Protein AF-L0EGL4-F1 (afdb_monomer)

Nearest PDB structures (foldseek):
  1ub4-assembly1_C-2  TM=2.952E-01  e=6.999E-01  Escherichia coli
  5xam-assembly2_B  TM=3.219E-01  e=3.549E+00  Deinococcus radiodurans R1 = ATCC 13939 = DSM 20539

Radius of gyration: 30.18 Å; Cα contacts (8 Å, |Δi|>4): 49; chains: 1; bounding box: 64×23×92 Å

pLDDT: mean 79.67, std 15.03, range [49.75, 96.44]

Secondary structure (DSSP, 8-state):
-PPPP---HHHHHHHHHHHTT-SSEEEEEEEETTEEEEEEEEE-----HHHHHHTT------PPP-------

Structure (mmCIF, N/CA/C/O backbone):
data_AF-L0EGL4-F1
#
_entry.id   AF-L0EGL4-F1
#
loop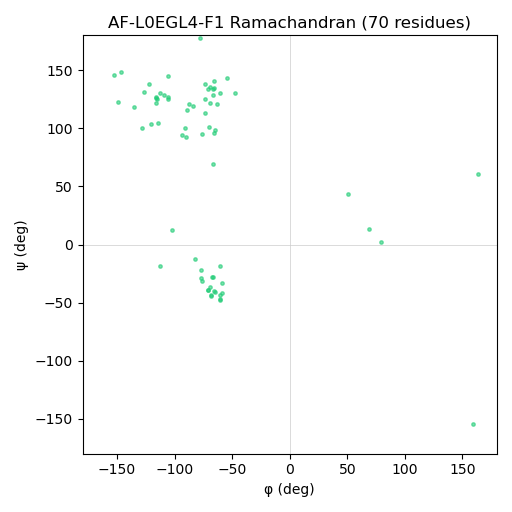_
_atom_site.group_PDB
_atom_site.id
_atom_site.type_symbol
_atom_site.label_atom_id
_atom_site.label_alt_id
_atom_site.label_comp_id
_atom_site.label_asym_id
_atom_site.label_entity_id
_atom_site.label_seq_id
_atom_site.pdbx_PDB_ins_code
_atom_site.Cartn_x
_atom_site.Cartn_y
_atom_site.Cartn_z
_atom_site.occupancy
_atom_site.B_iso_or_equiv
_atom_site.auth_seq_id
_atom_site.auth_comp_id
_atom_site.auth_asym_id
_atom_site.auth_atom_id
_atom_site.pdbx_PDB_model_num
ATOM 1 N N . MET A 1 1 ? 3.684 -1.556 -27.510 1.00 67.25 1 MET A N 1
ATOM 2 C CA . MET A 1 1 ? 3.259 -2.618 -26.573 1.00 67.25 1 MET A CA 1
ATOM 3 C C . MET A 1 1 ? 3.960 -2.355 -25.250 1.00 67.25 1 MET A C 1
ATOM 5 O O . MET A 1 1 ? 5.182 -2.276 -25.270 1.00 67.25 1 MET A O 1
ATOM 9 N N . ALA A 1 2 ? 3.240 -2.128 -24.149 1.00 64.12 2 ALA A N 1
ATOM 10 C CA . ALA A 1 2 ? 3.875 -1.977 -22.835 1.00 64.12 2 ALA A CA 1
ATOM 11 C C . ALA A 1 2 ? 4.356 -3.350 -22.343 1.00 64.12 2 ALA A C 1
ATOM 13 O O . ALA A 1 2 ? 3.653 -4.344 -22.536 1.00 64.12 2 ALA A O 1
ATOM 14 N N . LYS A 1 3 ? 5.553 -3.421 -21.751 1.00 75.81 3 LYS A N 1
ATOM 15 C CA . LYS A 1 3 ? 6.033 -4.660 -21.129 1.00 75.81 3 LYS A CA 1
ATOM 16 C C . LYS A 1 3 ? 5.159 -5.007 -19.914 1.00 75.81 3 LYS A C 1
ATOM 18 O O . LYS A 1 3 ? 4.802 -4.090 -19.169 1.00 75.81 3 LYS A O 1
ATOM 23 N N . PRO A 1 4 ? 4.836 -6.294 -19.694 1.00 79.88 4 PRO A N 1
ATOM 24 C CA . PRO A 1 4 ? 4.277 -6.744 -18.426 1.00 79.88 4 PRO A CA 1
ATOM 25 C C . PRO A 1 4 ? 5.197 -6.330 -17.278 1.00 79.88 4 PRO A C 1
ATOM 27 O O . PRO A 1 4 ? 6.419 -6.318 -17.434 1.00 79.88 4 PRO A O 1
ATOM 30 N N . VAL A 1 5 ? 4.607 -5.966 -16.143 1.00 82.50 5 VAL A N 1
ATOM 31 C CA . VAL A 1 5 ? 5.384 -5.790 -14.918 1.00 82.50 5 VAL A CA 1
ATOM 32 C C . VAL A 1 5 ? 5.776 -7.162 -14.397 1.00 82.50 5 VAL A C 1
ATOM 34 O O . VAL A 1 5 ? 4.921 -8.021 -14.193 1.00 82.50 5 VAL A O 1
ATOM 37 N N . GLU A 1 6 ? 7.070 -7.358 -14.197 1.00 83.81 6 GLU A N 1
ATOM 38 C CA . GLU A 1 6 ? 7.597 -8.534 -13.518 1.00 83.81 6 GLU A CA 1
ATOM 39 C C . GLU A 1 6 ? 7.658 -8.209 -12.026 1.00 83.81 6 GLU A C 1
ATOM 41 O O . GLU A 1 6 ? 8.365 -7.288 -11.608 1.00 83.81 6 GLU A O 1
ATOM 46 N N . VAL A 1 7 ? 6.874 -8.931 -11.227 1.00 84.69 7 VAL A N 1
ATOM 47 C CA . VAL A 1 7 ? 6.910 -8.812 -9.767 1.00 84.69 7 VAL A CA 1
ATOM 48 C C . VAL A 1 7 ? 7.876 -9.871 -9.252 1.00 84.69 7 VAL A C 1
ATOM 50 O O . VAL A 1 7 ? 7.515 -11.036 -9.094 1.00 84.69 7 VAL A O 1
ATOM 53 N N . ASP A 1 8 ? 9.128 -9.469 -9.055 1.00 88.88 8 ASP A N 1
ATOM 54 C CA . ASP A 1 8 ? 10.173 -10.336 -8.519 1.00 88.88 8 ASP A CA 1
ATOM 55 C C . ASP A 1 8 ? 10.063 -10.510 -6.992 1.00 88.88 8 ASP A C 1
ATOM 57 O O . ASP A 1 8 ? 9.194 -9.944 -6.322 1.00 88.88 8 ASP A O 1
ATOM 61 N N . ALA A 1 9 ? 10.961 -11.322 -6.427 1.00 90.00 9 ALA A N 1
ATOM 62 C CA . ALA A 1 9 ? 10.992 -11.595 -4.992 1.00 90.00 9 ALA A CA 1
ATOM 63 C C . ALA A 1 9 ? 11.173 -10.323 -4.143 1.00 90.00 9 ALA A C 1
ATOM 65 O O . ALA A 1 9 ? 10.595 -10.229 -3.063 1.00 90.00 9 ALA A O 1
ATOM 66 N N . VAL A 1 10 ? 11.916 -9.333 -4.650 1.00 90.75 10 VAL A N 1
ATOM 67 C CA . VAL A 1 10 ? 12.163 -8.066 -3.947 1.00 90.75 10 VAL A CA 1
ATOM 68 C C . VAL A 1 10 ? 10.870 -7.260 -3.854 1.00 90.75 10 VAL A C 1
ATOM 70 O O . VAL A 1 10 ? 10.534 -6.733 -2.793 1.00 90.75 10 VAL A O 1
ATOM 73 N N . TRP A 1 11 ? 10.105 -7.185 -4.945 1.00 91.44 11 TRP A N 1
ATOM 74 C CA . TRP A 1 11 ? 8.811 -6.507 -4.929 1.00 91.44 11 TRP A CA 1
ATOM 75 C C . TRP A 1 11 ? 7.766 -7.243 -4.103 1.00 91.44 11 TRP A C 1
ATOM 77 O O . TRP A 1 11 ? 6.983 -6.586 -3.422 1.00 91.44 11 TRP A O 1
ATOM 87 N N . LEU A 1 12 ? 7.7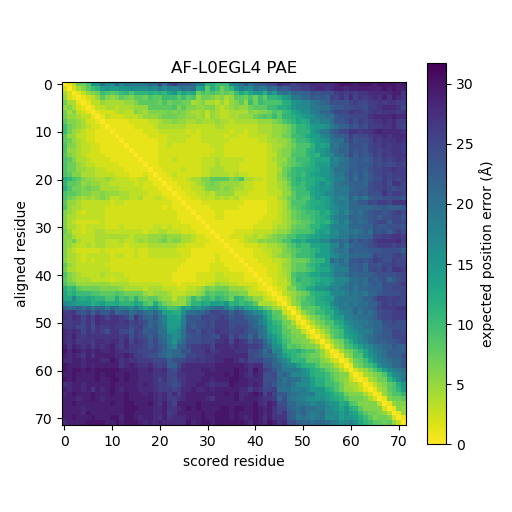62 -8.577 -4.114 1.00 91.62 12 LEU A N 1
ATOM 88 C CA . LEU A 1 12 ? 6.875 -9.362 -3.253 1.00 91.62 12 LEU A CA 1
ATOM 89 C C . LEU A 1 12 ? 7.129 -9.079 -1.772 1.00 91.62 12 LEU A C 1
ATOM 91 O O . LEU A 1 12 ? 6.179 -8.809 -1.038 1.00 91.62 12 LEU A O 1
ATOM 95 N N . GLU A 1 13 ? 8.392 -9.087 -1.347 1.00 94.62 13 GLU A N 1
ATOM 96 C CA . GLU A 1 13 ? 8.775 -8.761 0.028 1.00 94.62 13 GLU A CA 1
ATOM 97 C C . GLU A 1 13 ? 8.355 -7.332 0.384 1.00 94.62 13 GLU A C 1
ATOM 99 O O . GLU A 1 13 ? 7.682 -7.106 1.389 1.00 94.62 13 GLU A O 1
ATOM 104 N N . ARG A 1 14 ? 8.631 -6.370 -0.500 1.00 92.19 14 ARG A N 1
ATOM 105 C CA . ARG A 1 14 ? 8.296 -4.969 -0.248 1.00 92.19 14 ARG A CA 1
ATOM 106 C C . ARG A 1 14 ? 6.794 -4.702 -0.188 1.00 92.19 14 ARG A C 1
ATOM 108 O O . ARG A 1 14 ? 6.335 -3.928 0.648 1.00 92.19 14 ARG A O 1
ATOM 115 N N . ILE A 1 15 ? 6.007 -5.331 -1.059 1.00 93.12 15 ILE A N 1
ATOM 116 C CA . ILE A 1 15 ? 4.543 -5.233 -1.012 1.00 93.12 15 ILE A CA 1
ATOM 117 C C . ILE A 1 15 ? 4.027 -5.874 0.280 1.00 93.12 15 ILE A C 1
ATOM 119 O O . ILE A 1 15 ? 3.154 -5.298 0.930 1.00 93.12 15 ILE A O 1
ATOM 123 N N . ALA A 1 16 ? 4.590 -7.015 0.690 1.00 94.06 16 ALA A N 1
ATOM 124 C CA . ALA A 1 16 ? 4.230 -7.662 1.946 1.00 94.06 16 ALA A CA 1
ATOM 125 C C . ALA A 1 16 ? 4.518 -6.759 3.155 1.00 94.06 16 ALA A C 1
ATOM 127 O O . ALA A 1 16 ? 3.653 -6.617 4.013 1.00 94.06 16 ALA A O 1
ATOM 128 N N . GLU A 1 17 ? 5.666 -6.081 3.203 1.00 93.44 17 GLU A N 1
ATOM 129 C CA . GLU A 1 17 ? 5.985 -5.098 4.249 1.00 93.44 17 GLU A CA 1
ATOM 130 C C . GLU A 1 17 ? 4.975 -3.944 4.307 1.00 93.44 17 GLU A C 1
ATOM 132 O O . GLU A 1 17 ? 4.569 -3.524 5.391 1.00 93.44 17 GLU A O 1
ATOM 137 N N . VAL A 1 18 ? 4.543 -3.435 3.149 1.00 92.00 18 VAL A N 1
ATOM 138 C CA . VAL A 1 18 ? 3.598 -2.309 3.076 1.00 92.00 18 VAL A CA 1
ATOM 139 C C . VAL A 1 18 ? 2.195 -2.718 3.522 1.00 92.00 18 VAL A C 1
ATOM 141 O O . VAL A 1 18 ? 1.516 -1.935 4.188 1.00 92.00 18 VAL A O 1
ATOM 144 N N . VAL A 1 19 ? 1.755 -3.923 3.156 1.00 93.44 19 VAL A N 1
ATOM 145 C CA . VAL A 1 19 ? 0.442 -4.464 3.539 1.00 93.44 19 VAL A CA 1
ATOM 146 C C . VAL A 1 19 ? 0.446 -4.954 4.990 1.00 93.44 19 VAL A C 1
ATOM 148 O O . VAL A 1 19 ? -0.582 -4.896 5.666 1.00 93.44 19 VAL A O 1
ATOM 151 N N . ASN A 1 20 ? 1.592 -5.399 5.506 1.00 94.19 20 ASN A N 1
ATOM 152 C CA . ASN A 1 20 ? 1.704 -5.865 6.880 1.00 94.19 20 ASN A CA 1
ATOM 153 C C . ASN A 1 20 ? 1.351 -4.753 7.881 1.00 94.19 20 ASN A C 1
ATOM 155 O O . ASN A 1 20 ? 1.829 -3.615 7.826 1.00 94.19 20 ASN A O 1
ATOM 159 N N . GLY A 1 21 ? 0.471 -5.103 8.819 1.00 87.00 21 GLY A N 1
ATOM 160 C CA . GLY A 1 21 ? -0.055 -4.182 9.826 1.00 87.00 21 GLY A CA 1
ATOM 161 C C . GLY A 1 21 ? -1.165 -3.251 9.332 1.00 87.00 21 GLY A C 1
ATOM 162 O O . GLY A 1 21 ? -1.643 -2.437 10.116 1.00 87.00 21 GLY A O 1
ATOM 163 N N . LEU A 1 22 ? -1.604 -3.356 8.073 1.00 91.06 22 LEU A N 1
ATOM 164 C CA . LEU A 1 22 ? -2.770 -2.621 7.591 1.00 91.06 22 LEU A CA 1
ATOM 165 C C . LEU A 1 22 ? -4.053 -3.291 8.105 1.00 91.06 22 LEU A C 1
ATOM 167 O O . LEU A 1 22 ? -4.564 -4.228 7.499 1.00 91.06 22 LEU A O 1
ATOM 171 N 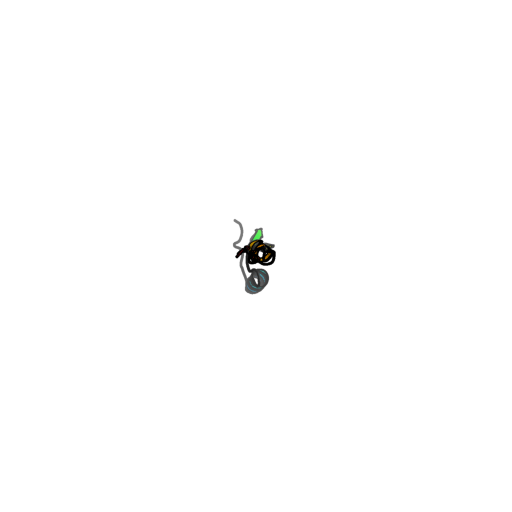N . GLU A 1 23 ? -4.585 -2.808 9.228 1.00 89.06 23 GLU A N 1
ATOM 172 C CA . GLU A 1 23 ? -5.818 -3.363 9.811 1.00 89.06 23 GLU A CA 1
ATOM 173 C C . GLU A 1 23 ? -7.050 -3.071 8.941 1.00 89.06 23 GLU A C 1
ATOM 175 O O . GLU A 1 23 ? -7.892 -3.937 8.716 1.00 89.06 23 GLU A O 1
ATOM 180 N N . TYR A 1 24 ? -7.151 -1.838 8.436 1.00 89.81 24 TYR A N 1
ATOM 181 C CA . TYR A 1 24 ? -8.243 -1.385 7.578 1.00 89.81 24 TYR A CA 1
ATOM 182 C C . TYR A 1 24 ? -7.726 -0.318 6.619 1.00 89.81 24 TYR A C 1
ATOM 184 O O . TYR A 1 24 ? -7.244 0.730 7.053 1.00 89.81 24 TYR A O 1
ATOM 192 N N . GLY A 1 25 ? -7.863 -0.538 5.314 1.00 92.56 25 GLY A N 1
ATOM 193 C CA . GLY A 1 25 ? -7.388 0.424 4.327 1.00 92.56 25 GLY A CA 1
ATOM 194 C C . GLY A 1 25 ? -7.172 -0.170 2.944 1.00 92.56 25 GLY A C 1
ATOM 195 O O . GLY A 1 25 ? -7.806 -1.159 2.583 1.00 92.56 25 GLY A O 1
ATOM 196 N N . SER A 1 26 ? -6.288 0.459 2.173 1.00 95.19 26 SER A N 1
ATOM 197 C CA . SER A 1 26 ? -5.923 0.033 0.821 1.00 95.19 26 SER A CA 1
ATOM 198 C C . SER A 1 26 ? -4.462 0.335 0.511 1.00 95.19 26 SER A C 1
ATOM 200 O O . SER A 1 26 ? -3.928 1.353 0.953 1.00 95.19 26 SER A O 1
ATOM 202 N N . VAL A 1 27 ? -3.851 -0.511 -0.317 1.00 96.00 27 VAL A N 1
ATOM 203 C CA . VAL A 1 27 ? -2.563 -0.244 -0.965 1.00 96.00 27 VAL A CA 1
ATOM 204 C C . VAL A 1 27 ? -2.803 -0.092 -2.463 1.00 96.00 27 VAL A C 1
ATOM 206 O O . VAL A 1 27 ? -3.481 -0.924 -3.064 1.00 96.00 27 VAL A O 1
ATOM 209 N N . VAL A 1 28 ? -2.272 0.974 -3.057 1.00 96.44 28 VAL A N 1
ATOM 210 C CA . VAL A 1 28 ? -2.354 1.257 -4.494 1.00 96.44 28 VAL A CA 1
ATOM 211 C C . VAL A 1 28 ? -0.943 1.233 -5.063 1.00 96.44 28 VAL A C 1
ATOM 213 O O . VAL A 1 28 ? -0.054 1.904 -4.548 1.00 96.44 28 VAL A O 1
ATOM 216 N N . ILE A 1 29 ? -0.733 0.440 -6.112 1.00 95.25 29 ILE A N 1
ATOM 217 C CA . ILE A 1 29 ? 0.564 0.293 -6.777 1.00 95.25 29 ILE A CA 1
ATOM 218 C C . ILE A 1 29 ? 0.429 0.837 -8.193 1.00 95.25 29 ILE A C 1
ATOM 220 O O . ILE A 1 29 ? -0.429 0.384 -8.953 1.00 95.25 29 ILE A O 1
ATOM 224 N N . THR A 1 30 ? 1.297 1.774 -8.559 1.00 95.12 30 THR A N 1
ATOM 225 C CA . THR A 1 30 ? 1.293 2.388 -9.888 1.00 95.12 30 THR A CA 1
ATOM 226 C C . THR A 1 30 ? 2.454 1.848 -10.710 1.00 95.12 30 THR A C 1
ATOM 228 O O . THR A 1 30 ? 3.615 1.893 -10.289 1.00 95.12 30 THR A O 1
ATOM 231 N N . VAL A 1 31 ? 2.137 1.351 -11.906 1.00 94.50 31 VAL A N 1
ATOM 232 C CA . VAL A 1 31 ? 3.094 0.749 -12.837 1.00 94.50 31 VAL A CA 1
ATOM 233 C C . VAL A 1 31 ? 3.167 1.582 -14.110 1.00 94.50 31 VAL A C 1
ATOM 235 O O . VAL A 1 31 ? 2.152 1.818 -14.760 1.00 94.50 31 VAL A O 1
ATOM 238 N N . HIS A 1 32 ? 4.374 1.994 -14.487 1.00 92.88 32 HIS A N 1
ATOM 239 C CA . HIS A 1 32 ? 4.656 2.696 -15.737 1.00 92.88 32 HIS A CA 1
ATOM 240 C C . HIS A 1 32 ? 5.770 1.958 -16.478 1.00 92.88 32 HIS A C 1
ATOM 242 O O . HIS A 1 32 ? 6.792 1.621 -15.885 1.00 92.88 32 HIS A O 1
ATOM 248 N N . ASP A 1 33 ? 5.570 1.695 -17.772 1.00 89.69 33 ASP A N 1
ATOM 249 C CA . ASP A 1 33 ? 6.556 1.008 -18.626 1.00 89.69 33 ASP A CA 1
ATOM 250 C C . ASP A 1 33 ? 7.082 -0.316 -18.021 1.00 89.69 33 ASP A C 1
ATOM 252 O O . ASP A 1 33 ? 8.281 -0.591 -17.991 1.00 89.69 33 ASP A O 1
ATOM 256 N N . GLY A 1 34 ? 6.174 -1.124 -17.458 1.00 88.94 34 GLY A N 1
ATOM 257 C CA . GLY A 1 34 ? 6.510 -2.413 -16.841 1.00 88.94 34 GLY A CA 1
ATOM 258 C C . GLY A 1 34 ? 7.315 -2.311 -15.540 1.00 88.94 34 GLY A C 1
ATOM 259 O O . GLY A 1 34 ? 7.862 -3.312 -15.087 1.00 88.94 34 GLY A O 1
ATOM 260 N N . ARG A 1 35 ? 7.407 -1.122 -14.930 1.00 88.81 35 ARG A N 1
ATOM 261 C CA . ARG A 1 35 ? 8.090 -0.900 -13.651 1.00 88.81 35 ARG A CA 1
ATOM 262 C C . ARG A 1 35 ? 7.136 -0.305 -12.631 1.00 88.81 35 ARG A C 1
ATOM 264 O O . ARG A 1 35 ? 6.370 0.604 -12.946 1.00 88.81 35 ARG A O 1
ATOM 271 N N . ILE A 1 36 ? 7.210 -0.795 -11.399 1.00 92.38 36 ILE A N 1
ATOM 272 C CA . ILE A 1 36 ? 6.543 -0.153 -10.269 1.00 92.38 36 ILE A CA 1
ATOM 273 C C . ILE A 1 36 ? 7.265 1.168 -10.003 1.00 92.38 36 ILE A C 1
ATOM 275 O O . ILE A 1 36 ? 8.475 1.188 -9.782 1.00 92.38 36 ILE A O 1
ATOM 279 N N . VAL A 1 37 ? 6.522 2.268 -10.059 1.00 94.00 37 VAL A N 1
ATOM 280 C CA . VAL A 1 37 ? 7.056 3.621 -9.844 1.00 94.00 37 VAL A CA 1
ATOM 281 C C . VAL A 1 37 ? 6.529 4.258 -8.563 1.00 94.00 37 VAL A C 1
ATOM 283 O O . VAL A 1 37 ? 7.137 5.198 -8.063 1.00 94.00 37 VAL A O 1
ATOM 286 N N . GLN A 1 38 ? 5.423 3.746 -8.015 1.00 94.38 38 GLN A N 1
ATOM 287 C CA . GLN A 1 38 ? 4.794 4.291 -6.815 1.00 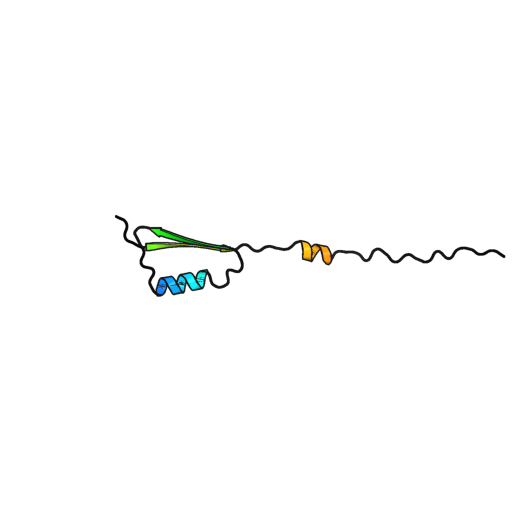94.38 38 GLN A CA 1
ATOM 288 C C . GLN A 1 38 ? 4.029 3.212 -6.048 1.00 94.38 38 GLN A C 1
ATOM 290 O O . GLN A 1 38 ? 3.441 2.310 -6.650 1.00 94.38 38 GLN A O 1
ATOM 295 N N . ILE A 1 39 ? 4.036 3.336 -4.720 1.00 94.69 39 ILE A N 1
ATOM 296 C CA . ILE A 1 39 ? 3.214 2.555 -3.797 1.00 94.69 39 ILE A CA 1
ATOM 297 C C . ILE A 1 39 ? 2.626 3.520 -2.767 1.00 94.69 39 ILE A C 1
ATOM 299 O O . ILE A 1 39 ? 3.372 4.125 -1.999 1.00 94.69 39 ILE A O 1
ATOM 303 N N . ASP A 1 40 ? 1.302 3.617 -2.722 1.00 95.81 40 ASP A N 1
ATOM 304 C CA . ASP A 1 40 ? 0.571 4.396 -1.724 1.00 95.81 40 ASP A CA 1
ATOM 305 C C . ASP A 1 40 ? -0.150 3.473 -0.748 1.00 95.81 40 ASP A C 1
ATOM 307 O O . ASP A 1 40 ? -0.933 2.610 -1.150 1.00 95.81 40 ASP A O 1
ATOM 311 N N . ARG A 1 41 ? 0.054 3.692 0.554 1.00 94.88 41 ARG A N 1
ATOM 312 C CA . ARG A 1 41 ? -0.697 3.035 1.631 1.00 94.88 41 ARG A CA 1
ATOM 313 C C . ARG A 1 41 ? -1.672 4.030 2.238 1.00 94.88 41 ARG A C 1
ATOM 315 O O . ARG A 1 41 ? -1.275 5.090 2.709 1.00 94.88 41 ARG A O 1
ATOM 322 N N . THR A 1 42 ? -2.947 3.667 2.266 1.00 95.06 42 THR A N 1
ATOM 323 C CA . THR A 1 42 ? -4.001 4.440 2.928 1.00 95.06 42 THR A CA 1
ATOM 324 C C . THR A 1 42 ? -4.582 3.622 4.065 1.00 95.06 42 THR A C 1
ATOM 326 O O . THR A 1 42 ? -5.131 2.549 3.827 1.00 95.06 42 THR A O 1
ATOM 329 N N . GLU A 1 43 ? -4.520 4.148 5.287 1.00 94.25 43 GLU A N 1
ATOM 330 C CA . GLU A 1 43 ? -5.113 3.522 6.472 1.00 94.25 43 GLU A CA 1
ATOM 331 C C . GLU A 1 43 ? -6.381 4.245 6.912 1.00 94.25 43 GLU A C 1
ATOM 333 O O . GLU A 1 43 ? -6.485 5.470 6.838 1.00 94.25 43 GLU A O 1
ATOM 338 N N . ARG A 1 44 ? -7.356 3.490 7.413 1.00 90.00 44 ARG A N 1
ATOM 339 C CA . ARG A 1 44 ? -8.627 4.017 7.907 1.00 90.00 44 ARG A CA 1
ATOM 340 C C . ARG A 1 44 ? -8.892 3.497 9.307 1.00 90.00 44 ARG A C 1
ATOM 342 O O . ARG A 1 44 ? -9.413 2.402 9.485 1.00 90.00 44 ARG A O 1
ATOM 349 N N . LYS A 1 45 ? -8.622 4.323 10.313 1.00 87.56 45 LYS A N 1
ATOM 350 C CA . LYS A 1 45 ? -8.986 4.012 11.695 1.00 87.56 45 LYS A CA 1
ATOM 351 C C . LYS A 1 45 ? -10.406 4.485 11.985 1.00 87.56 45 LYS A C 1
ATOM 353 O O . LYS A 1 45 ? -10.708 5.671 11.864 1.00 87.56 45 LYS A O 1
ATOM 358 N N . ARG A 1 46 ? -11.290 3.563 12.370 1.00 79.38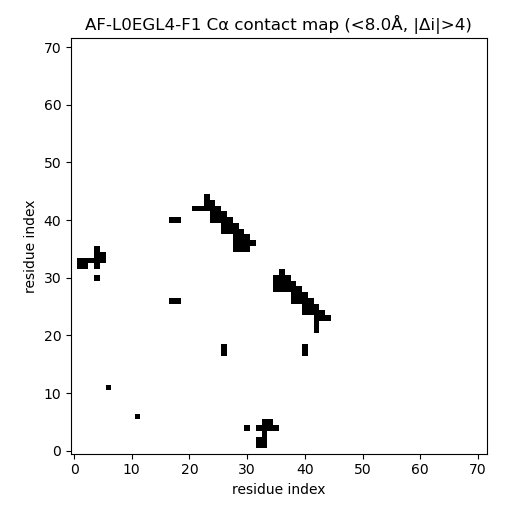 46 ARG A N 1
ATOM 359 C CA . ARG A 1 46 ? -12.602 3.923 12.919 1.00 79.38 46 ARG A CA 1
ATOM 360 C C . ARG A 1 46 ? -12.427 4.211 14.403 1.00 79.38 46 ARG A C 1
ATOM 362 O O . ARG A 1 46 ? -12.001 3.345 15.159 1.00 79.38 46 ARG A O 1
ATOM 369 N N . PHE A 1 47 ? -12.738 5.431 14.814 1.00 78.31 47 PHE A N 1
ATOM 370 C CA . PHE A 1 47 ? -12.856 5.762 16.226 1.00 78.31 47 PHE A CA 1
ATOM 371 C C . PHE A 1 47 ? -14.315 5.530 16.615 1.00 78.31 47 PHE A C 1
ATOM 373 O O . PHE A 1 47 ? -15.178 6.345 16.295 1.00 78.31 47 PHE A O 1
ATOM 380 N N . ASP A 1 48 ? -14.610 4.392 17.246 1.00 71.38 48 ASP A N 1
ATOM 381 C CA . ASP A 1 48 ? -15.961 4.105 17.728 1.00 71.38 48 ASP A CA 1
ATOM 382 C C . ASP A 1 48 ? -16.343 5.096 18.838 1.00 71.38 48 ASP A C 1
ATOM 384 O O . ASP A 1 48 ? -16.018 4.920 20.015 1.00 71.38 48 ASP A O 1
ATOM 388 N N . ALA A 1 49 ? -17.096 6.138 18.477 1.00 61.88 49 ALA A N 1
ATOM 389 C CA . ALA A 1 49 ? -17.660 7.103 19.424 1.00 61.88 49 ALA A CA 1
ATOM 390 C C . ALA A 1 49 ? -18.612 6.445 20.450 1.00 61.88 49 ALA A C 1
ATOM 392 O O . ALA A 1 49 ? -18.865 6.993 21.525 1.00 61.88 49 ALA A O 1
ATOM 393 N N . ALA A 1 50 ? -19.106 5.234 20.160 1.00 60.44 50 ALA A N 1
ATOM 394 C CA . ALA A 1 50 ? -20.008 4.485 21.031 1.00 60.44 50 ALA A CA 1
ATOM 395 C C . ALA A 1 50 ? -19.352 4.027 22.350 1.00 60.44 50 ALA A C 1
ATOM 397 O O . ALA A 1 50 ? -20.046 3.905 23.362 1.00 60.44 50 ALA A O 1
ATOM 398 N N . ALA A 1 51 ? -18.032 3.807 22.379 1.00 57.62 51 ALA A N 1
ATOM 399 C CA . ALA A 1 51 ? -17.323 3.441 23.609 1.00 57.62 51 ALA A CA 1
ATOM 400 C C . ALA A 1 51 ? -17.122 4.647 24.547 1.00 57.62 51 ALA A C 1
ATOM 402 O O . ALA A 1 51 ? -17.167 4.495 25.770 1.00 57.62 51 ALA A O 1
ATOM 403 N N . ALA A 1 52 ? -16.973 5.853 23.988 1.00 58.62 52 ALA A N 1
ATOM 404 C CA . ALA A 1 52 ? -16.859 7.088 24.761 1.00 58.62 52 ALA A CA 1
ATOM 405 C C . ALA A 1 52 ? -18.195 7.477 25.423 1.00 58.62 52 ALA A C 1
ATOM 407 O O . ALA A 1 52 ? -18.216 7.859 26.591 1.00 58.62 52 ALA A O 1
ATOM 408 N N . ALA A 1 53 ? -19.323 7.285 24.727 1.00 59.12 53 ALA A N 1
ATOM 409 C CA . ALA A 1 53 ? -20.649 7.628 25.249 1.00 59.12 53 ALA A CA 1
ATOM 410 C C . ALA A 1 53 ? -21.104 6.746 26.433 1.00 59.12 53 ALA A C 1
ATOM 412 O O . ALA A 1 53 ? -21.855 7.203 27.292 1.00 59.12 53 ALA A O 1
ATOM 413 N N . ARG A 1 54 ? -20.634 5.492 26.534 1.00 58.97 54 ARG A N 1
ATOM 414 C CA . ARG A 1 54 ? -20.995 4.590 27.650 1.00 58.97 54 ARG A CA 1
ATOM 415 C C . ARG A 1 54 ? -20.261 4.897 28.956 1.00 58.97 54 ARG A C 1
ATOM 417 O O . ARG A 1 54 ? 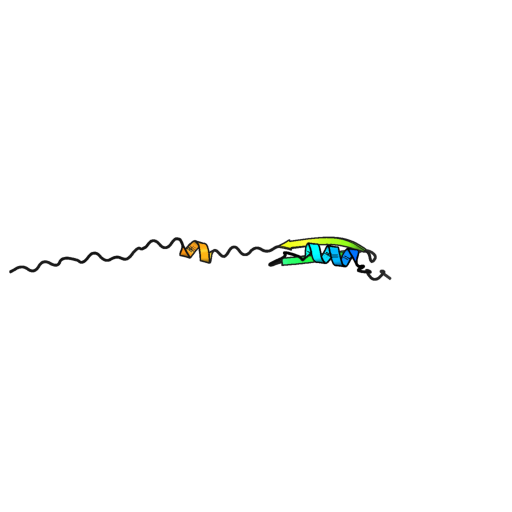-20.760 4.535 30.014 1.00 58.97 54 ARG A O 1
ATOM 424 N N . ARG A 1 55 ? -19.108 5.573 28.904 1.00 59.97 55 ARG A N 1
ATOM 425 C CA . ARG A 1 55 ? -18.369 6.003 30.108 1.00 59.97 55 ARG A CA 1
ATOM 426 C C . ARG A 1 55 ? -18.902 7.301 30.719 1.00 59.97 55 ARG A C 1
ATOM 428 O O . ARG A 1 55 ? -18.533 7.620 31.841 1.00 59.97 55 ARG A O 1
ATOM 435 N N . ALA A 1 56 ? -19.767 8.022 30.007 1.00 60.34 56 ALA A N 1
ATOM 436 C CA . ALA A 1 56 ? -20.296 9.315 30.429 1.00 60.34 56 ALA A CA 1
ATOM 437 C C . ALA A 1 56 ? -21.731 9.259 30.982 1.00 60.34 56 ALA A C 1
ATOM 439 O O . ALA A 1 56 ? -22.341 10.311 31.133 1.00 60.34 56 ALA A O 1
ATOM 440 N N . GLN A 1 57 ? -22.295 8.079 31.278 1.00 62.28 57 GLN A N 1
ATOM 441 C CA . GLN A 1 57 ? -23.603 8.009 31.942 1.00 62.28 57 GLN A CA 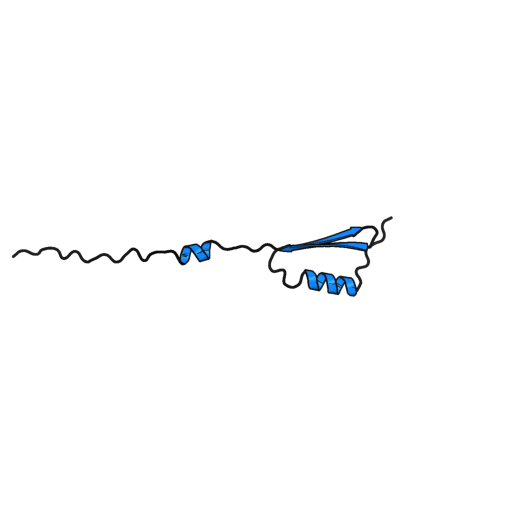1
ATOM 442 C C . GLN A 1 57 ? -23.454 8.392 33.423 1.00 62.28 57 GLN A C 1
ATOM 444 O O . GLN A 1 57 ? -22.825 7.646 34.178 1.00 62.28 57 GLN A O 1
ATOM 449 N N . PRO A 1 58 ? -24.030 9.523 33.875 1.00 60.50 58 PRO A N 1
ATOM 450 C CA . PRO A 1 58 ? -24.151 9.802 35.293 1.00 60.50 58 PRO A CA 1
ATOM 451 C C . PRO A 1 58 ? -25.172 8.818 35.860 1.00 60.50 58 PRO A C 1
ATOM 453 O O . PRO A 1 58 ? -26.238 8.612 35.281 1.00 60.50 58 PRO A O 1
ATOM 456 N N . VAL A 1 59 ? -24.860 8.225 37.006 1.00 65.12 59 VAL A N 1
ATOM 457 C CA . VAL A 1 59 ? -25.774 7.392 37.795 1.00 65.12 59 VAL A CA 1
ATOM 458 C C . VAL A 1 59 ? -26.927 8.239 38.362 1.00 65.12 59 VAL A C 1
ATOM 460 O O . VAL A 1 59 ? -27.005 8.508 39.555 1.00 65.12 59 VAL A O 1
ATOM 463 N N . ALA A 1 60 ? -27.830 8.718 37.509 1.00 70.00 60 ALA A N 1
ATOM 464 C CA . ALA A 1 60 ? -29.016 9.455 37.923 1.00 70.00 60 ALA A CA 1
ATOM 465 C C . ALA A 1 60 ? -30.171 8.473 38.143 1.00 70.00 60 ALA A C 1
ATOM 467 O O . ALA A 1 60 ? -30.898 8.136 37.214 1.00 70.00 60 ALA A O 1
ATOM 468 N N . GLY A 1 61 ? -30.340 7.999 39.379 1.00 64.12 61 GLY A N 1
ATOM 469 C CA . GLY A 1 61 ? -31.526 7.212 39.712 1.00 64.12 61 GLY A CA 1
ATOM 470 C C . GLY A 1 61 ? -31.443 6.402 40.994 1.00 64.12 61 GLY A C 1
ATOM 471 O O . GLY A 1 61 ? -31.609 5.188 40.955 1.00 64.12 61 GLY A O 1
ATOM 472 N N . ARG A 1 62 ? -31.246 7.050 42.145 1.00 65.19 62 ARG A N 1
ATOM 473 C CA . ARG A 1 62 ? -31.660 6.461 43.425 1.00 65.19 62 ARG A CA 1
ATOM 474 C C . ARG A 1 62 ? -32.774 7.338 44.000 1.00 65.19 62 ARG A C 1
ATOM 476 O O . ARG A 1 62 ? -32.477 8.447 44.441 1.00 65.19 62 ARG A O 1
ATOM 483 N N . PRO A 1 63 ? -34.050 6.916 43.947 1.00 62.28 63 PRO A N 1
ATOM 484 C CA . PRO A 1 63 ? -35.125 7.678 44.567 1.00 62.28 63 PRO A CA 1
ATOM 485 C C . PRO A 1 63 ? -34.929 7.654 46.086 1.00 62.28 63 PRO A C 1
ATOM 487 O O . PRO A 1 63 ? -34.747 6.582 46.666 1.00 62.28 63 PRO A O 1
ATOM 490 N N . LEU A 1 64 ? -34.950 8.823 46.733 1.00 67.62 64 LEU A N 1
ATOM 491 C CA . LEU A 1 64 ? -35.079 8.889 48.188 1.00 67.62 64 LEU A CA 1
ATOM 492 C C . LEU A 1 64 ? -36.462 8.348 48.585 1.00 67.62 64 LEU A C 1
ATOM 494 O O . LEU A 1 64 ? -37.455 8.755 47.970 1.00 67.62 64 LEU A O 1
ATOM 498 N N . PRO A 1 65 ? -36.569 7.486 49.612 1.00 66.12 65 PRO A N 1
ATOM 499 C CA . PRO A 1 65 ? -37.867 7.133 50.159 1.00 66.12 65 PRO A CA 1
ATOM 500 C C . PRO A 1 65 ? -38.505 8.394 50.752 1.00 66.12 65 PRO A C 1
ATOM 502 O O . PRO A 1 65 ? -37.941 9.052 51.626 1.00 66.12 65 PRO A O 1
ATOM 505 N N . LYS A 1 66 ? -39.684 8.753 50.240 1.00 62.38 66 LYS A N 1
ATOM 506 C CA . LYS A 1 66 ? -40.558 9.755 50.849 1.00 62.38 66 LYS A CA 1
ATOM 507 C C . LYS A 1 66 ? -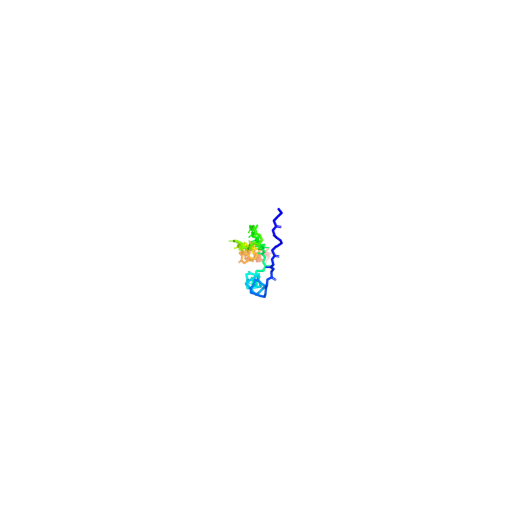41.104 9.128 52.131 1.00 62.38 66 LYS A C 1
ATOM 509 O O . 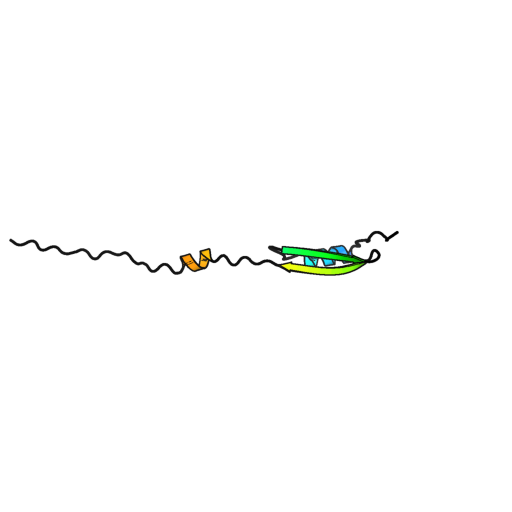LYS A 1 66 ? -42.008 8.300 52.061 1.00 62.38 66 LYS A O 1
ATOM 514 N N . THR A 1 67 ? -40.545 9.486 53.284 1.00 59.06 67 THR A N 1
ATOM 515 C CA . THR A 1 67 ? -41.168 9.188 54.577 1.00 59.06 67 THR A CA 1
ATOM 516 C C . THR A 1 67 ? -42.465 9.986 54.645 1.00 59.06 67 THR A C 1
ATOM 518 O O . THR A 1 67 ? -42.455 11.186 54.908 1.00 59.06 67 THR A O 1
ATOM 521 N N . GLY A 1 68 ? -43.563 9.326 54.284 1.00 56.50 68 GLY A N 1
ATOM 522 C CA . GLY A 1 68 ? -44.911 9.837 54.447 1.00 56.50 68 GLY A CA 1
ATOM 523 C C . GLY A 1 68 ? -45.285 9.846 55.921 1.00 56.50 68 GLY A C 1
ATOM 524 O O . GLY A 1 68 ? -45.048 8.883 56.647 1.00 56.50 68 GLY A O 1
ATOM 525 N N . GLU A 1 69 ? -45.853 10.969 56.330 1.00 58.22 69 GLU A N 1
ATOM 526 C CA . GLU A 1 69 ? -46.570 11.164 57.578 1.00 58.22 69 GLU A CA 1
ATOM 527 C C . GLU A 1 69 ? -47.580 10.029 57.816 1.00 58.22 69 GLU A C 1
ATOM 529 O O . GLU A 1 69 ? -48.416 9.739 56.960 1.00 58.22 69 GLU A O 1
ATOM 534 N N . ALA A 1 70 ? -47.557 9.438 59.008 1.00 49.75 70 ALA A N 1
ATOM 535 C CA . ALA A 1 70 ? -48.725 8.793 59.589 1.00 49.75 70 ALA A CA 1
ATOM 536 C C . ALA A 1 70 ? -49.004 9.502 60.914 1.00 49.75 70 ALA A C 1
ATOM 538 O O . ALA A 1 70 ? -48.282 9.341 61.895 1.00 49.75 70 ALA A O 1
ATOM 539 N N . LYS A 1 71 ? -50.028 10.356 60.891 1.00 55.75 71 LYS A N 1
ATOM 540 C CA . LYS A 1 71 ? -50.696 10.855 62.090 1.00 55.75 71 LYS A CA 1
ATOM 541 C C . LYS A 1 71 ? -51.416 9.676 62.748 1.00 55.75 71 LYS A C 1
ATOM 543 O O . LYS A 1 71 ? -52.111 8.968 62.026 1.00 55.75 71 LYS A O 1
ATOM 548 N N . HIS A 1 72 ? -51.284 9.512 64.062 1.00 52.31 72 HIS A N 1
ATOM 549 C CA . HIS A 1 72 ? -52.370 9.210 65.005 1.00 52.31 72 HIS A CA 1
ATOM 550 C C . HIS A 1 72 ? -51.858 9.283 66.442 1.00 52.31 72 HIS A C 1
ATOM 552 O O . HIS A 1 72 ? -50.720 8.824 66.682 1.00 52.31 72 HIS A O 1
#

Solvent-accessible surface area (backbone atoms only — not comparable to full-atom values): 4979 Å² total; per-residue (Å²): 134,79,55,75,64,77,81,49,73,69,51,51,52,51,51,48,59,67,54,54,88,63,87,40,70,51,75,48,76,43,70,56,85,33,36,81,78,47,78,47,79,47,78,56,86,82,79,69,63,70,66,60,59,69,75,66,66,74,91,82,79,77,83,76,82,80,84,72,87,78,90,131

Organism: Thermobacillus composti (strain DSM 18247 / JCM 13945 / KWC4) (NCBI:txid717605)

Mean predicted aligned error: 13.47 Å

InterPro domains:
  IPR018743 Protein of unknown function DUF2292 [PF10055] (11-47)

Sequence (72 aa):
MAKPVEVDAVWLERIAEVVNGLEYGSVVITVHDGRIVQIDRTERKRFDAAAAARRAQPVAGRPLPKTGEAKH

Foldseek 3Di:
DQDAADCDPVNVVVVCVLCPPQPDFDWDWDDDSNDTPDIDTDHDDDDPCVVVVVVPDDPPDDDDDDPDDDDD